Protein AF-A0A2D1SSE5-F1 (afdb_monomer_lite)

Structure (mmCIF, N/CA/C/O backbone):
data_AF-A0A2D1SSE5-F1
#
_entry.id   AF-A0A2D1SSE5-F1
#
loop_
_atom_site.group_PDB
_atom_site.id
_atom_site.type_symbol
_atom_site.label_atom_id
_atom_site.label_alt_id
_atom_site.label_comp_id
_atom_site.label_asym_id
_atom_site.label_entity_id
_atom_site.label_seq_id
_atom_site.pdbx_PDB_ins_code
_atom_site.Cartn_x
_atom_site.Cartn_y
_atom_site.Cartn_z
_atom_site.occupancy
_atom_site.B_iso_or_equiv
_atom_site.auth_seq_id
_atom_site.auth_comp_id
_atom_site.auth_asym_id
_atom_site.auth_atom_id
_atom_site.pdbx_PDB_model_num
ATOM 1 N N . MET A 1 1 ? -12.172 -3.180 13.065 1.00 67.12 1 MET A N 1
ATOM 2 C CA . MET A 1 1 ? -11.034 -3.640 12.260 1.00 67.12 1 MET A CA 1
ATOM 3 C C . MET A 1 1 ? -9.928 -2.652 12.520 1.00 67.12 1 MET A C 1
ATOM 5 O O . MET A 1 1 ? -10.132 -1.460 12.297 1.00 67.12 1 MET A O 1
ATOM 9 N N . ASP A 1 2 ? -8.865 -3.130 13.144 1.00 86.06 2 ASP A N 1
ATOM 10 C CA . ASP A 1 2 ? -7.693 -2.318 13.447 1.00 86.06 2 ASP A CA 1
ATOM 11 C C . ASP A 1 2 ? -6.933 -2.021 12.143 1.00 86.06 2 ASP A C 1
ATOM 13 O O . ASP A 1 2 ? -6.959 -2.820 11.204 1.00 86.06 2 ASP A O 1
ATOM 17 N N . PHE A 1 3 ? -6.267 -0.872 12.056 1.00 89.50 3 PHE A N 1
ATOM 18 C CA . PHE A 1 3 ? -5.433 -0.563 10.898 1.00 89.50 3 PHE A CA 1
ATOM 19 C C . PHE A 1 3 ? -4.292 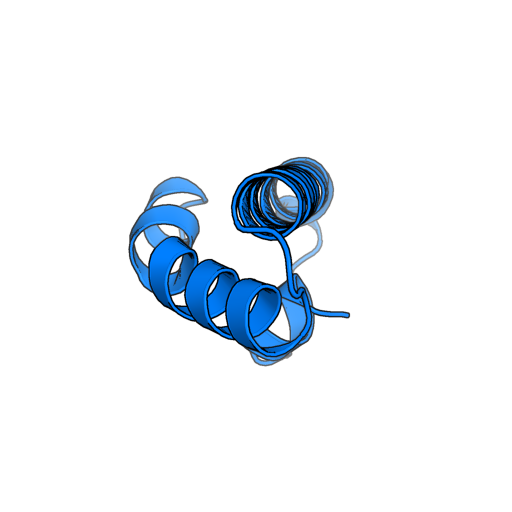-1.576 10.753 1.00 89.50 3 PHE A C 1
ATOM 21 O O . PHE A 1 3 ? -3.947 -1.953 9.635 1.00 89.50 3 PHE A O 1
ATOM 28 N N . GLU A 1 4 ? -3.748 -2.060 11.871 1.00 92.88 4 GLU A N 1
ATOM 29 C CA . GLU A 1 4 ? -2.699 -3.078 11.860 1.00 92.88 4 GLU A CA 1
ATOM 30 C C . GLU A 1 4 ? -3.178 -4.398 11.234 1.00 92.88 4 GLU A C 1
ATOM 32 O O . GLU A 1 4 ? -2.464 -4.984 10.421 1.00 92.88 4 GLU A O 1
ATOM 37 N N . GLU A 1 5 ? -4.423 -4.813 11.493 1.00 92.06 5 GLU A N 1
ATOM 38 C CA . GLU A 1 5 ? -5.031 -5.987 10.844 1.00 92.06 5 GLU A CA 1
ATOM 39 C C . GLU A 1 5 ? -5.132 -5.802 9.323 1.00 92.06 5 GLU A C 1
ATOM 41 O O . GLU A 1 5 ? -4.838 -6.722 8.561 1.00 92.06 5 GLU A O 1
ATOM 46 N N . ILE A 1 6 ? -5.512 -4.603 8.869 1.00 92.31 6 ILE A N 1
ATOM 47 C CA . ILE A 1 6 ? -5.602 -4.271 7.438 1.00 92.31 6 ILE A CA 1
ATOM 48 C C . ILE A 1 6 ? -4.210 -4.295 6.807 1.00 92.31 6 ILE A C 1
ATOM 50 O O . ILE A 1 6 ? -4.023 -4.864 5.733 1.00 92.31 6 ILE A O 1
ATOM 54 N N . TYR A 1 7 ? -3.223 -3.696 7.467 1.00 94.94 7 TYR A N 1
ATOM 55 C CA . TYR A 1 7 ? -1.854 -3.669 6.971 1.00 94.94 7 TYR A CA 1
ATOM 56 C C . TYR A 1 7 ? -1.302 -5.090 6.806 1.00 94.94 7 TYR A C 1
ATOM 58 O O . TYR A 1 7 ? -0.873 -5.460 5.715 1.00 94.94 7 TYR A O 1
ATOM 66 N N . GLN A 1 8 ? -1.400 -5.921 7.846 1.00 95.00 8 GLN A N 1
ATOM 67 C CA . GLN A 1 8 ? -0.919 -7.305 7.805 1.00 95.00 8 GLN A CA 1
ATOM 68 C C . GLN A 1 8 ? -1.655 -8.152 6.757 1.00 95.00 8 GLN A C 1
ATOM 70 O O . GLN A 1 8 ? -1.036 -8.978 6.089 1.00 95.00 8 GLN A O 1
ATOM 75 N N . ALA A 1 9 ? -2.962 -7.936 6.578 1.00 95.06 9 ALA A N 1
ATOM 76 C CA . ALA A 1 9 ? -3.760 -8.705 5.629 1.00 95.06 9 ALA A CA 1
ATOM 77 C C . ALA A 1 9 ? -3.525 -8.314 4.161 1.00 95.06 9 ALA A C 1
ATOM 79 O O . ALA A 1 9 ? -3.628 -9.173 3.289 1.00 95.06 9 ALA A O 1
ATOM 80 N N . TYR A 1 10 ? -3.239 -7.038 3.871 1.00 95.75 10 TYR A N 1
ATOM 81 C CA . TYR A 1 10 ? -3.282 -6.522 2.496 1.00 95.75 10 TYR A CA 1
ATOM 82 C C . TYR A 1 10 ? -1.963 -5.951 1.976 1.00 95.75 10 TYR A C 1
ATOM 84 O O . TYR A 1 10 ? -1.865 -5.711 0.774 1.00 95.75 10 TYR A O 1
ATOM 92 N N . PHE A 1 11 ? -0.946 -5.741 2.818 1.00 95.69 11 PHE A N 1
ATOM 93 C CA . PHE A 1 11 ? 0.308 -5.122 2.375 1.00 95.69 11 PHE A CA 1
ATOM 94 C C . PHE A 1 11 ? 0.966 -5.893 1.230 1.00 95.69 11 PHE A C 1
ATOM 96 O O . PHE A 1 11 ? 1.308 -5.301 0.210 1.00 95.69 11 PHE A O 1
ATOM 103 N N . HIS A 1 12 ? 1.097 -7.216 1.367 1.00 95.69 12 HIS A N 1
ATOM 104 C CA . HIS A 1 12 ? 1.733 -8.040 0.341 1.00 95.69 12 HIS A CA 1
ATOM 105 C C . HIS A 1 12 ? 0.957 -8.017 -0.984 1.00 95.69 12 HIS A C 1
ATOM 107 O O . HIS A 1 12 ? 1.558 -7.835 -2.040 1.00 95.69 12 HIS A O 1
ATOM 113 N N . ASP A 1 13 ? -0.372 -8.129 -0.929 1.00 95.06 13 ASP A N 1
ATOM 114 C CA . ASP A 1 13 ? -1.232 -8.096 -2.117 1.00 95.06 13 ASP A CA 1
ATOM 115 C C . ASP A 1 13 ? -1.124 -6.752 -2.853 1.00 95.06 13 ASP A C 1
ATOM 117 O O . ASP A 1 13 ? -0.971 -6.717 -4.076 1.00 95.06 13 ASP A O 1
ATOM 121 N N . VAL A 1 14 ? -1.169 -5.640 -2.112 1.00 95.69 14 VAL A N 1
ATOM 122 C CA . VAL A 1 14 ? -1.022 -4.291 -2.678 1.00 95.69 14 VAL A CA 1
ATOM 123 C C . VAL A 1 14 ? 0.384 -4.099 -3.245 1.00 95.69 14 VAL A C 1
ATOM 125 O O . VAL A 1 14 ? 0.514 -3.585 -4.353 1.00 95.69 14 VAL A O 1
ATOM 128 N N . TYR A 1 15 ? 1.424 -4.564 -2.549 1.00 96.06 15 TYR A N 1
ATOM 129 C CA . TYR A 1 15 ? 2.803 -4.488 -3.029 1.00 96.06 15 TYR A CA 1
ATOM 130 C C . TYR A 1 15 ? 3.005 -5.248 -4.340 1.00 96.06 15 TYR A C 1
ATOM 132 O O . TYR A 1 15 ? 3.547 -4.691 -5.291 1.00 96.06 15 TYR A O 1
ATOM 140 N N . ILE A 1 16 ? 2.541 -6.499 -4.430 1.00 95.19 16 ILE A N 1
ATOM 141 C CA . ILE A 1 16 ? 2.661 -7.293 -5.660 1.00 95.19 16 ILE A CA 1
ATOM 142 C C . ILE A 1 16 ? 1.860 -6.660 -6.799 1.00 95.19 16 ILE A C 1
ATOM 144 O O . ILE A 1 16 ? 2.335 -6.633 -7.935 1.00 95.19 16 ILE A O 1
ATOM 148 N N . TYR A 1 17 ? 0.691 -6.087 -6.505 1.00 94.12 17 TYR A N 1
ATOM 149 C CA . TYR A 1 17 ? -0.065 -5.323 -7.490 1.00 94.12 17 TYR A CA 1
ATOM 150 C C . TYR A 1 17 ? 0.722 -4.100 -7.987 1.00 94.12 17 TYR A C 1
ATOM 152 O O . TYR A 1 17 ? 0.901 -3.954 -9.195 1.00 94.12 17 TYR A O 1
ATOM 160 N N . MET A 1 18 ? 1.286 -3.278 -7.097 1.00 94.75 18 MET A N 1
ATOM 161 C CA . MET A 1 18 ? 2.109 -2.124 -7.492 1.00 94.75 18 MET A CA 1
ATOM 162 C C . MET A 1 18 ? 3.370 -2.540 -8.248 1.00 94.75 18 MET A C 1
ATOM 164 O O . MET A 1 18 ? 3.719 -1.926 -9.253 1.00 94.75 18 MET A O 1
ATOM 168 N N . LYS A 1 19 ? 4.008 -3.635 -7.833 1.00 95.19 19 LYS A N 1
ATOM 169 C CA . LYS A 1 19 ? 5.150 -4.231 -8.529 1.00 95.19 19 LYS A CA 1
ATOM 170 C C . LYS A 1 19 ? 4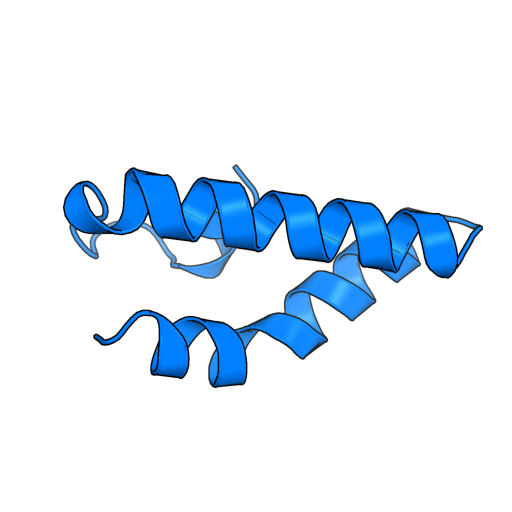.776 -4.756 -9.914 1.00 95.19 19 LYS A C 1
ATOM 172 O O . LYS A 1 19 ? 5.605 -4.733 -10.806 1.00 95.19 19 LYS A O 1
ATOM 177 N N . SER A 1 20 ? 3.539 -5.199 -10.131 1.00 94.50 20 SER A N 1
ATOM 178 C CA . SER A 1 20 ? 3.076 -5.581 -11.472 1.00 94.50 20 SER A CA 1
ATOM 179 C C . SER A 1 20 ? 2.877 -4.377 -12.404 1.00 94.50 20 SER A C 1
ATOM 181 O O . SER A 1 20 ? 2.920 -4.533 -13.623 1.00 94.50 20 SER A O 1
ATOM 183 N N . LEU A 1 21 ? 2.676 -3.182 -11.836 1.00 92.00 21 LEU A N 1
ATOM 184 C CA . LEU A 1 21 ? 2.484 -1.926 -12.567 1.00 92.00 21 LEU A CA 1
ATOM 185 C C . LEU A 1 21 ? 3.781 -1.117 -12.733 1.00 92.00 21 LEU A C 1
ATOM 187 O O . LEU A 1 21 ? 3.866 -0.277 -13.628 1.00 92.00 21 LEU A O 1
ATOM 191 N N . SER A 1 22 ? 4.776 -1.357 -11.879 1.00 87.06 22 SER A N 1
ATOM 192 C CA . SER A 1 22 ? 6.078 -0.690 -11.883 1.00 87.06 22 SER A CA 1
ATOM 193 C C . SER A 1 22 ? 7.174 -1.625 -12.389 1.00 87.06 22 SER A C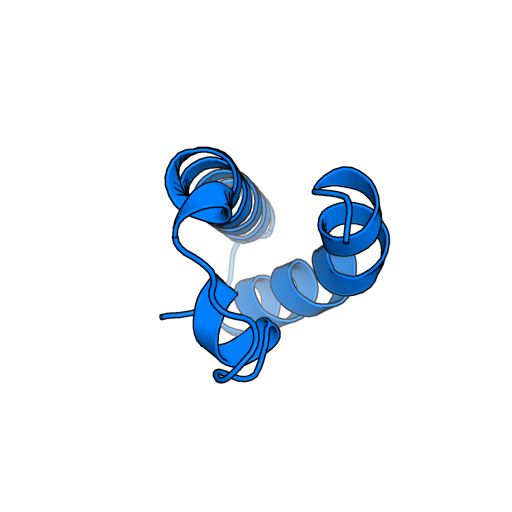 1
ATOM 195 O O . SER A 1 22 ? 7.204 -2.803 -12.059 1.00 87.06 22 SER A O 1
ATOM 197 N N . ILE A 1 23 ? 8.129 -1.097 -13.153 1.00 82.38 23 ILE A N 1
ATOM 198 C CA . ILE A 1 23 ? 9.337 -1.850 -13.535 1.00 82.38 23 ILE A CA 1
ATOM 199 C C . ILE A 1 23 ? 10.351 -1.871 -12.375 1.00 82.38 23 ILE A C 1
ATOM 201 O O . ILE A 1 23 ? 11.173 -2.780 -12.287 1.00 82.38 23 ILE A O 1
ATOM 205 N N . ASP A 1 24 ? 10.280 -0.884 -11.476 1.00 93.12 24 ASP A N 1
ATOM 206 C CA . ASP A 1 24 ? 11.215 -0.691 -10.367 1.00 93.12 24 ASP A CA 1
ATOM 207 C C . ASP A 1 24 ? 10.584 -1.103 -9.028 1.00 93.12 24 ASP A C 1
ATOM 209 O O . ASP A 1 24 ? 9.478 -0.670 -8.678 1.00 93.12 24 ASP A O 1
ATOM 213 N N . GLU A 1 25 ? 11.303 -1.942 -8.280 1.00 93.38 25 GLU A N 1
ATOM 214 C CA . GLU A 1 25 ? 10.873 -2.468 -6.982 1.00 93.38 25 GLU A CA 1
ATOM 215 C C . GLU A 1 25 ? 10.806 -1.391 -5.893 1.00 93.38 25 GLU A C 1
ATOM 217 O O . GLU A 1 25 ? 9.882 -1.424 -5.080 1.00 93.38 25 GLU A O 1
ATOM 222 N N . ASN A 1 26 ? 11.724 -0.419 -5.901 1.00 95.06 26 ASN A N 1
ATOM 223 C CA . ASN A 1 26 ? 11.737 0.678 -4.932 1.00 95.06 26 ASN A CA 1
ATOM 224 C C . ASN A 1 26 ? 10.539 1.601 -5.157 1.00 95.06 26 ASN A C 1
ATOM 226 O O . ASN A 1 26 ? 9.887 2.010 -4.201 1.00 95.06 26 ASN A O 1
ATOM 230 N N . ILE A 1 27 ? 10.205 1.874 -6.425 1.00 95.06 27 ILE A N 1
ATOM 231 C CA . ILE A 1 27 ? 9.014 2.663 -6.772 1.00 95.06 27 ILE A CA 1
ATOM 232 C C . ILE A 1 27 ? 7.743 1.932 -6.316 1.00 95.06 27 ILE A C 1
ATOM 234 O O . ILE A 1 27 ? 6.838 2.547 -5.754 1.00 95.06 27 ILE A O 1
ATOM 238 N N . ALA A 1 28 ? 7.666 0.612 -6.517 1.00 95.94 28 ALA A N 1
ATOM 239 C CA . ALA A 1 28 ? 6.521 -0.177 -6.065 1.00 95.94 28 ALA A CA 1
ATOM 240 C C . ALA A 1 28 ? 6.366 -0.154 -4.536 1.00 95.94 28 ALA A C 1
ATOM 242 O O . ALA A 1 28 ? 5.247 -0.048 -4.024 1.00 95.94 28 ALA A O 1
ATOM 243 N N . GLU A 1 29 ? 7.479 -0.238 -3.807 1.00 95.69 29 GLU A N 1
ATOM 244 C CA . GLU A 1 29 ? 7.490 -0.147 -2.351 1.00 95.69 29 GLU A CA 1
ATOM 245 C C . GLU A 1 29 ? 7.052 1.242 -1.868 1.00 95.69 29 GLU A C 1
ATOM 247 O O . GLU A 1 29 ? 6.157 1.332 -1.028 1.00 95.69 29 GLU A O 1
ATOM 252 N N . GLU A 1 30 ? 7.602 2.314 -2.444 1.00 96.50 30 GLU A N 1
ATOM 253 C CA . GLU A 1 30 ? 7.250 3.696 -2.100 1.00 96.50 30 GLU A CA 1
ATOM 254 C C . GLU A 1 30 ? 5.749 3.962 -2.292 1.00 96.50 30 GLU A C 1
ATOM 256 O O . GLU A 1 30 ? 5.076 4.431 -1.371 1.00 96.50 30 GLU A O 1
ATOM 261 N N . ILE A 1 31 ? 5.189 3.576 -3.446 1.00 96.00 31 ILE A N 1
ATOM 262 C CA . ILE A 1 31 ? 3.755 3.739 -3.733 1.00 96.00 31 ILE A CA 1
ATOM 263 C C . ILE A 1 31 ? 2.903 2.922 -2.754 1.00 96.00 31 ILE A C 1
ATOM 265 O O . ILE A 1 31 ? 1.854 3.386 -2.293 1.00 96.00 31 ILE A O 1
ATOM 269 N N . THR A 1 32 ? 3.342 1.710 -2.405 1.00 96.94 32 THR A N 1
ATOM 270 C CA . THR A 1 32 ? 2.643 0.870 -1.422 1.00 96.94 32 THR A CA 1
ATOM 271 C C . THR A 1 32 ? 2.620 1.549 -0.054 1.00 96.94 32 THR A C 1
ATOM 273 O O . THR A 1 32 ? 1.556 1.676 0.556 1.00 96.94 32 THR A O 1
ATOM 276 N N . GLN A 1 33 ? 3.764 2.048 0.416 1.00 96.06 33 GLN A N 1
ATOM 277 C CA . GLN A 1 33 ? 3.851 2.768 1.685 1.00 96.06 33 GLN A CA 1
ATOM 278 C C . GLN A 1 33 ? 2.979 4.035 1.677 1.00 96.06 33 GLN A C 1
ATOM 280 O O . GLN A 1 33 ? 2.226 4.269 2.627 1.00 96.06 33 GLN A O 1
ATOM 285 N N . GLU A 1 34 ? 3.004 4.819 0.594 1.00 96.81 34 GLU A N 1
ATOM 286 C CA . GLU A 1 34 ? 2.168 6.016 0.453 1.00 96.81 34 GLU A CA 1
ATOM 287 C C . GLU A 1 34 ? 0.668 5.672 0.492 1.00 96.81 34 GLU A C 1
ATOM 289 O O . GLU A 1 34 ? -0.124 6.375 1.131 1.00 96.81 34 GLU A O 1
ATOM 294 N N . THR A 1 35 ? 0.279 4.562 -0.140 1.00 96.69 35 THR A N 1
ATOM 295 C CA . THR A 1 35 ? -1.096 4.045 -0.139 1.00 96.69 35 THR A CA 1
ATOM 296 C C . THR A 1 35 ? -1.575 3.768 1.286 1.00 96.69 35 THR A C 1
ATOM 298 O O . THR A 1 35 ? -2.597 4.306 1.722 1.00 96.69 35 THR A O 1
ATOM 301 N N . PHE A 1 36 ? -0.804 3.000 2.060 1.00 96.75 36 PHE A N 1
ATOM 302 C CA . PHE A 1 36 ? -1.159 2.694 3.447 1.00 96.75 36 PHE A CA 1
ATOM 303 C C . PHE A 1 36 ? -1.091 3.924 4.359 1.00 96.75 36 PHE A C 1
ATOM 305 O O . PHE A 1 36 ? -1.908 4.055 5.269 1.00 96.75 36 PHE A O 1
ATOM 312 N N . PHE A 1 37 ? -0.202 4.881 4.095 1.00 96.06 37 PHE A N 1
ATOM 313 C CA . PHE A 1 37 ? -0.162 6.139 4.839 1.00 96.06 37 PHE A CA 1
ATOM 314 C C . PHE A 1 37 ? -1.419 6.998 4.618 1.00 96.06 37 PHE A C 1
ATOM 316 O O . PHE A 1 37 ? -1.979 7.552 5.571 1.00 96.06 37 PHE A O 1
ATOM 323 N N . LYS A 1 38 ? -1.910 7.090 3.374 1.00 95.25 38 LYS A N 1
ATOM 324 C CA . LYS A 1 38 ? -3.188 7.756 3.053 1.00 95.25 38 LYS A CA 1
ATOM 325 C C . LYS A 1 38 ? -4.371 7.030 3.695 1.00 95.25 38 LYS A C 1
ATOM 327 O O . LYS A 1 38 ? -5.260 7.682 4.256 1.00 95.25 38 LYS A O 1
ATOM 332 N N . ALA A 1 39 ? -4.354 5.700 3.670 1.00 94.75 39 ALA A N 1
ATOM 333 C CA . ALA A 1 39 ? -5.359 4.874 4.324 1.00 94.75 39 ALA A CA 1
ATOM 334 C C . ALA A 1 39 ? -5.376 5.114 5.841 1.00 94.75 39 ALA A C 1
ATOM 336 O O . ALA A 1 39 ? -6.432 5.402 6.395 1.00 94.75 39 ALA A O 1
ATOM 337 N N . LEU A 1 40 ? -4.217 5.129 6.507 1.00 94.69 40 LEU A N 1
ATOM 338 C CA . LEU A 1 40 ? -4.111 5.400 7.944 1.00 94.69 40 LEU A CA 1
ATOM 339 C C . LEU A 1 40 ? -4.736 6.749 8.317 1.00 94.69 40 LEU A C 1
ATOM 341 O O . LEU A 1 40 ? -5.502 6.850 9.274 1.00 94.69 40 LEU A O 1
ATOM 345 N N . LYS A 1 41 ? -4.467 7.795 7.527 1.00 94.19 41 LYS A N 1
ATOM 346 C CA . LYS A 1 41 ? -5.042 9.130 7.757 1.00 94.19 41 LYS A CA 1
ATOM 347 C C . LYS A 1 41 ? -6.557 9.178 7.588 1.00 94.19 41 LYS A C 1
ATOM 349 O O . LYS A 1 41 ? -7.203 10.044 8.174 1.00 94.19 41 LYS A O 1
ATOM 354 N N . SER A 1 42 ? -7.127 8.293 6.777 1.00 93.19 42 SER A N 1
ATOM 355 C CA . SER A 1 42 ? -8.540 8.326 6.391 1.00 93.19 42 SER A CA 1
ATOM 356 C C . SER A 1 42 ? -9.359 7.141 6.907 1.00 93.19 42 SER A C 1
ATOM 358 O O . SER A 1 42 ? -10.564 7.114 6.675 1.00 93.19 42 SER A O 1
ATOM 360 N N . ILE A 1 43 ? -8.760 6.220 7.671 1.00 91.38 43 ILE A N 1
ATOM 361 C CA . ILE A 1 43 ? -9.405 4.978 8.128 1.00 91.38 43 ILE A CA 1
ATOM 362 C C . ILE A 1 43 ? -10.678 5.224 8.940 1.00 91.38 43 ILE A C 1
ATOM 364 O O . ILE A 1 43 ? -11.650 4.490 8.816 1.00 91.38 43 ILE A O 1
ATOM 368 N N . HIS A 1 44 ? -10.730 6.326 9.690 1.00 90.88 44 HIS A N 1
ATOM 369 C CA . HIS A 1 44 ? -11.918 6.760 10.429 1.00 90.88 44 HIS A CA 1
ATOM 370 C C . HIS A 1 44 ? -13.134 7.077 9.533 1.00 90.88 44 HIS A C 1
ATOM 372 O O . HIS A 1 44 ? -14.245 7.215 10.038 1.00 90.88 44 HIS A O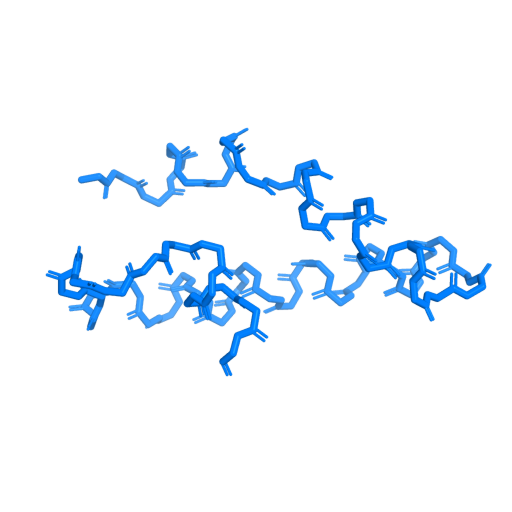 1
ATOM 378 N N . ARG A 1 45 ? -12.933 7.232 8.218 1.00 90.38 45 ARG A N 1
ATOM 379 C CA . ARG A 1 45 ? -13.984 7.476 7.215 1.00 90.38 45 ARG A CA 1
ATOM 380 C C . ARG A 1 45 ? -14.392 6.213 6.464 1.00 90.38 45 ARG A C 1
ATOM 382 O O . ARG A 1 45 ? -15.321 6.273 5.663 1.00 90.38 45 ARG A O 1
ATOM 389 N N . PHE A 1 46 ? -13.691 5.102 6.673 1.00 90.06 46 PHE A N 1
ATOM 390 C CA . PHE A 1 46 ? -14.039 3.839 6.050 1.00 90.06 46 PHE A CA 1
ATOM 391 C C . PHE A 1 46 ? -15.270 3.253 6.749 1.00 90.06 46 PHE A C 1
ATOM 393 O O . PHE A 1 46 ? -15.224 2.906 7.927 1.00 90.06 46 PHE A O 1
ATOM 400 N N . ASP A 1 47 ? -16.385 3.160 6.024 1.00 88.69 47 ASP A N 1
ATOM 401 C CA . ASP A 1 47 ? -17.676 2.706 6.557 1.00 88.69 47 ASP A CA 1
ATOM 402 C C . ASP A 1 47 ? -17.920 1.197 6.376 1.00 88.69 47 ASP A C 1
ATOM 404 O O . ASP A 1 47 ? -18.995 0.697 6.709 1.00 88.69 47 ASP A O 1
ATOM 408 N N . GLY A 1 48 ? -16.935 0.470 5.836 1.00 87.81 48 GLY A N 1
ATOM 409 C CA . GLY A 1 48 ? -16.999 -0.974 5.609 1.00 87.81 48 GLY A CA 1
ATOM 410 C C . GLY A 1 48 ? -17.906 -1.416 4.458 1.00 87.81 48 GLY A C 1
ATOM 411 O O . GLY A 1 48 ? -18.035 -2.617 4.234 1.00 87.81 48 GLY A O 1
ATOM 412 N N . LYS A 1 49 ? -18.541 -0.491 3.722 1.00 91.31 49 LYS A N 1
ATOM 413 C CA . LYS A 1 49 ? -19.434 -0.847 2.603 1.00 91.31 49 LYS A CA 1
ATOM 414 C C . LYS A 1 49 ? -18.686 -1.100 1.301 1.00 91.31 49 LYS A C 1
ATOM 416 O O . LYS A 1 49 ? -19.157 -1.872 0.469 1.00 91.31 49 LYS A O 1
ATOM 421 N N . LYS A 1 50 ? -17.552 -0.422 1.102 1.00 89.75 50 LYS A N 1
ATOM 422 C CA . LYS A 1 50 ? -16.662 -0.649 -0.043 1.00 89.75 50 LYS A CA 1
ATOM 423 C C . LYS A 1 50 ? -15.733 -1.818 0.274 1.00 89.75 50 LYS A C 1
ATOM 425 O O . LYS A 1 50 ? -15.271 -1.949 1.405 1.00 89.75 50 LYS A O 1
ATOM 430 N N . ASP A 1 51 ? -15.430 -2.626 -0.737 1.00 92.38 51 ASP A N 1
ATOM 431 C CA . ASP A 1 51 ? -14.341 -3.596 -0.648 1.00 92.38 51 ASP A CA 1
ATOM 432 C C . ASP A 1 51 ? -13.046 -2.889 -0.214 1.00 92.38 51 ASP A C 1
ATOM 434 O O . ASP A 1 51 ? -12.702 -1.823 -0.734 1.00 92.38 51 ASP A O 1
ATOM 438 N N . ILE A 1 52 ? -12.346 -3.464 0.764 1.00 91.81 52 ILE A N 1
ATOM 439 C CA . ILE A 1 52 ? -11.174 -2.832 1.373 1.00 91.81 52 ILE A CA 1
ATOM 440 C C . ILE A 1 52 ? -10.020 -2.678 0.377 1.00 91.81 52 ILE A C 1
ATOM 442 O O . ILE A 1 52 ? -9.342 -1.657 0.410 1.00 91.81 52 ILE A O 1
ATOM 446 N N . ARG A 1 53 ? -9.831 -3.610 -0.568 1.00 92.25 53 ARG A N 1
ATOM 447 C CA . ARG A 1 53 ? -8.800 -3.483 -1.612 1.00 92.25 53 ARG A CA 1
ATOM 448 C C . ARG A 1 53 ? -9.158 -2.350 -2.565 1.00 92.25 53 ARG A C 1
ATOM 450 O 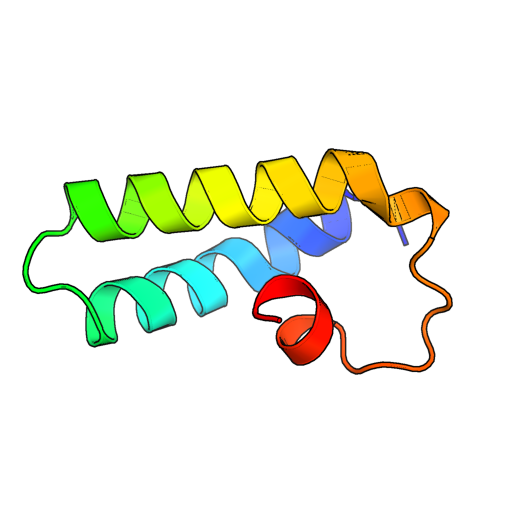O . ARG A 1 53 ? -8.314 -1.515 -2.874 1.00 92.25 53 ARG A O 1
ATOM 457 N N . ALA A 1 54 ? -10.425 -2.266 -2.970 1.00 92.62 54 ALA A N 1
ATOM 458 C CA . ALA A 1 54 ? -10.910 -1.165 -3.800 1.00 92.62 54 ALA A CA 1
ATOM 459 C C . ALA A 1 54 ? -10.855 0.193 -3.077 1.00 92.62 54 ALA A C 1
ATOM 461 O O . ALA A 1 54 ? -10.773 1.232 -3.728 1.00 92.62 54 ALA A O 1
ATOM 462 N N . TRP A 1 55 ? -10.959 0.212 -1.747 1.00 94.56 55 TRP A N 1
ATOM 463 C CA . TRP A 1 55 ? -10.790 1.419 -0.939 1.00 94.56 55 TRP A CA 1
ATOM 464 C C . TRP A 1 55 ? -9.3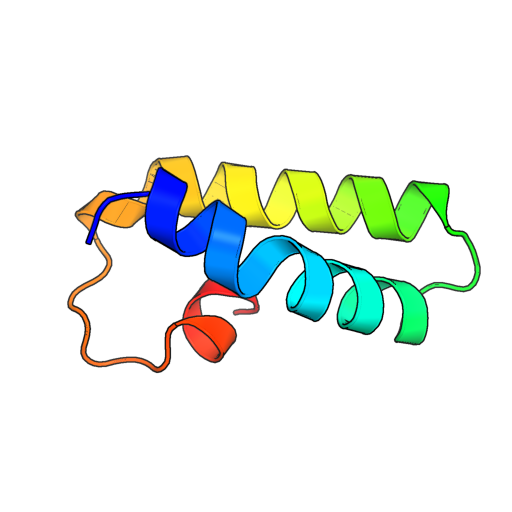21 1.818 -0.777 1.00 94.56 55 TRP A C 1
ATOM 466 O O . TRP A 1 55 ? -9.014 2.996 -0.889 1.00 94.56 55 TRP A O 1
ATOM 476 N N . LEU A 1 56 ? -8.415 0.858 -0.576 1.00 93.81 56 LEU A N 1
ATOM 477 C CA . LEU A 1 56 ? -6.976 1.123 -0.508 1.00 93.81 56 LEU A CA 1
ATOM 478 C C . LEU A 1 56 ? -6.436 1.663 -1.841 1.00 93.81 56 LEU A C 1
ATOM 480 O O . LEU A 1 56 ? -5.612 2.567 -1.842 1.00 93.81 56 LEU A O 1
ATOM 484 N N . LEU A 1 57 ? -6.904 1.126 -2.970 1.00 89.56 57 LEU A N 1
ATOM 485 C CA . LEU A 1 57 ? -6.372 1.433 -4.304 1.00 89.56 57 LEU A CA 1
ATOM 486 C C . LEU A 1 57 ? -7.084 2.580 -5.042 1.00 89.56 57 LEU A C 1
ATOM 488 O O . LEU A 1 57 ? -6.726 2.859 -6.186 1.00 89.56 57 LEU A O 1
ATOM 492 N N . GLY A 1 58 ? -8.110 3.196 -4.450 1.00 87.31 58 GLY A N 1
ATOM 493 C CA . GLY A 1 58 ? -8.932 4.214 -5.118 1.00 87.31 58 GLY A CA 1
ATOM 494 C C . GLY A 1 58 ? -9.094 5.467 -4.292 1.00 87.31 58 GLY A C 1
ATOM 495 O O . GLY A 1 58 ? -8.706 6.543 -4.793 1.00 87.31 58 GLY A O 1
#

Radius of gyration: 11.32 Å; chains: 1; bounding box: 31×18×27 Å

pLDDT: mean 92.77, std 4.58, range [67.12, 96.94]

Foldseek 3Di:
DDLVVVCVVCLVVQLVVLVVVDVDSVSSNVVSVVLSVVCVVCVVVDPVPDDVVVVSVD

Sequence (58 aa):
MDFEEIYQAYFHDVYIYMKSLSIDENIAEEITQETFFKALKSIHRFDGKKDIRAWLLG

Secondary structure (DSSP, 8-state):
--HHHHHHHHHHHHHHHHHHH-S-HHHHHHHHHHHHHHHHHHGGG--S-S-HHHHHT-